Protein AF-A0A0M3HYA2-F1 (afdb_monomer_lite)

Foldseek 3Di:
DDDPWDQQLPHDADPQWAWDWDDDPDDPDPPDDTGTGTDGCCCAFPSVDDDDDPQWDKDWDFDDHRVNRTGTHIDTDGPQDQVRDDEDPQWGWDPPVGTDTDGD

Structure (mmCIF, N/CA/C/O backbone):
data_AF-A0A0M3HYA2-F1
#
_entry.id   AF-A0A0M3HYA2-F1
#
loop_
_atom_site.group_PDB
_atom_site.id
_atom_site.type_symbol
_atom_site.label_atom_id
_atom_site.label_alt_id
_atom_site.label_comp_id
_atom_site.label_asym_id
_atom_site.label_entity_id
_atom_site.label_seq_id
_atom_site.pdbx_PDB_ins_code
_atom_site.Cartn_x
_atom_site.Cartn_y
_atom_site.Cartn_z
_atom_site.occupancy
_atom_site.B_iso_or_equiv
_atom_site.auth_seq_id
_atom_site.auth_comp_id
_atom_site.auth_asym_id
_atom_site.auth_atom_id
_atom_site.pdbx_PDB_model_num
ATOM 1 N N . MET A 1 1 ? -0.437 -10.429 -22.545 1.00 32.34 1 MET A N 1
ATOM 2 C CA . MET A 1 1 ? -0.409 -8.949 -22.527 1.00 32.34 1 MET A CA 1
ATOM 3 C C . MET A 1 1 ? 1.045 -8.522 -22.339 1.00 32.34 1 MET A C 1
ATOM 5 O O . MET A 1 1 ? 1.594 -8.753 -21.271 1.00 32.34 1 MET A O 1
ATOM 9 N N . LEU A 1 2 ? 1.714 -8.027 -23.385 1.00 34.16 2 LEU A N 1
ATOM 10 C CA . LEU A 1 2 ? 3.095 -7.532 -23.290 1.00 34.16 2 LEU A CA 1
ATOM 11 C C . LEU A 1 2 ? 3.069 -6.137 -22.655 1.00 34.16 2 LEU A C 1
ATOM 13 O O . LEU A 1 2 ? 2.657 -5.172 -23.295 1.00 34.16 2 LEU A O 1
ATOM 17 N N . VAL A 1 3 ? 3.471 -6.029 -21.389 1.00 44.47 3 VAL A N 1
ATOM 18 C CA . VAL A 1 3 ? 3.665 -4.730 -20.732 1.00 44.47 3 VAL A CA 1
ATOM 19 C C . VAL A 1 3 ? 4.890 -4.078 -21.373 1.00 44.47 3 VAL A C 1
ATOM 21 O O . VAL A 1 3 ? 6.011 -4.548 -21.189 1.00 44.47 3 VAL A O 1
ATOM 24 N N . ARG A 1 4 ? 4.694 -3.012 -22.159 1.00 44.25 4 ARG A N 1
ATOM 25 C CA . ARG A 1 4 ? 5.803 -2.156 -22.604 1.00 44.25 4 ARG A CA 1
ATOM 26 C C . ARG A 1 4 ? 6.439 -1.537 -21.357 1.00 44.25 4 ARG A C 1
ATOM 28 O O . ARG A 1 4 ? 5.807 -0.731 -20.680 1.00 44.25 4 ARG A O 1
ATOM 35 N N . VAL A 1 5 ? 7.668 -1.941 -21.043 1.00 53.50 5 VAL A N 1
ATOM 36 C CA . VAL A 1 5 ? 8.440 -1.404 -19.915 1.00 53.50 5 VAL A CA 1
ATOM 37 C C . VAL A 1 5 ? 8.915 0.002 -20.283 1.00 53.50 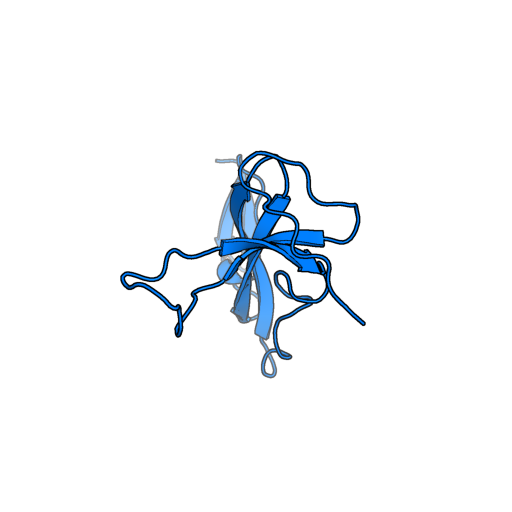5 VAL A C 1
ATOM 39 O O . VAL A 1 5 ? 9.969 0.182 -20.884 1.00 53.50 5 VAL A O 1
ATOM 42 N N . SER A 1 6 ? 8.107 1.010 -19.969 1.00 58.81 6 SER A N 1
ATOM 43 C CA . SER A 1 6 ? 8.513 2.414 -20.056 1.00 58.81 6 SER A CA 1
ATOM 44 C C . SER A 1 6 ? 9.239 2.794 -18.769 1.00 58.81 6 SER A C 1
ATOM 46 O O . SER A 1 6 ? 8.628 2.742 -17.700 1.00 58.81 6 SER A O 1
ATOM 48 N N . ALA A 1 7 ? 10.514 3.184 -18.859 1.00 68.88 7 ALA A N 1
ATOM 49 C CA . ALA A 1 7 ? 11.235 3.740 -17.716 1.00 68.88 7 ALA A CA 1
ATOM 50 C C . ALA A 1 7 ? 10.552 5.038 -17.240 1.00 68.88 7 ALA A C 1
ATOM 52 O O . ALA A 1 7 ? 10.313 5.933 -18.057 1.00 68.88 7 ALA A O 1
ATOM 53 N N . CYS A 1 8 ? 10.211 5.129 -15.950 1.00 75.31 8 CYS A N 1
ATOM 54 C CA . CYS A 1 8 ? 9.373 6.209 -15.398 1.00 75.31 8 CYS A CA 1
ATOM 55 C C . CYS A 1 8 ? 10.107 7.219 -14.501 1.00 75.31 8 CYS A C 1
ATOM 57 O O . CYS A 1 8 ? 9.480 8.148 -14.000 1.00 75.31 8 CYS A O 1
ATOM 59 N N . GLU A 1 9 ? 11.434 7.112 -14.351 1.00 70.44 9 GLU A N 1
ATOM 60 C CA . GLU A 1 9 ? 12.248 8.106 -13.621 1.00 70.44 9 GLU A CA 1
ATOM 61 C C . GLU A 1 9 ? 12.085 9.527 -14.183 1.00 70.44 9 GLU A C 1
ATOM 63 O O . GLU A 1 9 ? 11.940 10.480 -13.427 1.00 70.44 9 GLU A O 1
ATOM 68 N N . ASN A 1 10 ? 12.032 9.663 -15.513 1.00 67.56 10 ASN A N 1
ATOM 69 C CA . ASN A 1 10 ? 11.987 10.958 -16.208 1.00 67.56 10 ASN A CA 1
ATOM 70 C C . ASN A 1 10 ? 10.718 11.157 -17.052 1.00 67.56 10 ASN A C 1
ATOM 72 O O . ASN A 1 10 ? 10.668 12.042 -17.906 1.00 67.56 10 ASN A O 1
ATOM 76 N N . LYS A 1 11 ? 9.708 10.294 -16.889 1.00 74.06 11 LYS A N 1
ATOM 77 C CA . LYS A 1 11 ? 8.494 10.300 -17.716 1.00 74.06 11 LYS A CA 1
ATOM 78 C C . LYS A 1 11 ? 7.257 10.060 -16.868 1.00 74.06 11 LYS A C 1
ATOM 80 O O . LYS A 1 11 ? 7.294 9.311 -15.898 1.00 74.06 11 LYS A O 1
ATOM 85 N N . PHE A 1 12 ? 6.144 10.652 -17.289 1.00 75.62 12 PHE A N 1
ATOM 86 C CA . PHE A 1 12 ? 4.845 10.356 -16.704 1.00 75.62 12 PHE A CA 1
ATOM 87 C C . PHE A 1 12 ? 4.370 8.970 -17.132 1.00 75.62 12 PHE A C 1
ATOM 89 O O . PHE A 1 12 ? 4.431 8.611 -18.311 1.00 75.62 12 PHE A O 1
ATOM 96 N N . CYS A 1 13 ? 3.879 8.206 -16.163 1.00 77.69 13 CYS A N 1
ATOM 97 C CA . CYS A 1 13 ? 3.177 6.969 -16.437 1.00 77.69 13 CYS A CA 1
ATOM 98 C C . CYS A 1 13 ? 1.785 7.253 -17.025 1.00 77.69 13 CYS A C 1
ATOM 100 O O . CYS A 1 13 ? 1.166 8.260 -16.669 1.00 77.69 13 CYS A O 1
ATOM 102 N N . PRO A 1 14 ? 1.288 6.407 -17.946 1.00 83.44 14 PRO A N 1
ATOM 103 C CA . PRO A 1 14 ? -0.057 6.558 -18.486 1.00 83.44 14 PRO A CA 1
ATOM 104 C C . PRO A 1 14 ? -1.118 6.427 -17.384 1.00 83.44 14 PRO A C 1
ATOM 106 O O . PRO A 1 14 ? -0.891 5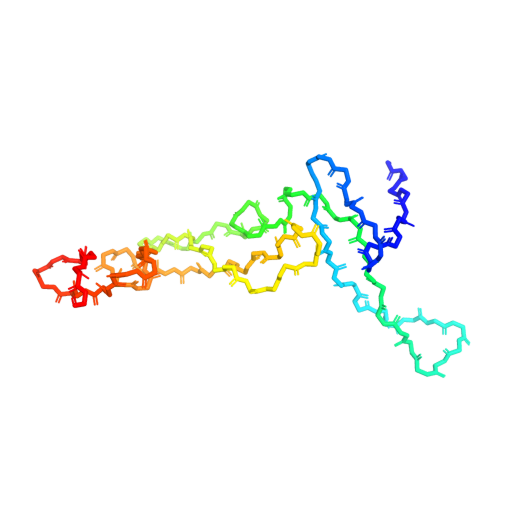.802 -16.346 1.00 83.44 14 PRO A O 1
ATOM 109 N N . VAL A 1 15 ? -2.303 6.990 -17.630 1.00 81.94 15 VAL A N 1
ATOM 110 C CA . VAL A 1 15 ? -3.457 6.869 -16.724 1.00 81.94 15 VAL A CA 1
ATOM 111 C C . VAL A 1 15 ? -3.755 5.389 -16.448 1.00 81.94 15 VAL A C 1
ATOM 113 O O . VAL A 1 15 ? -3.679 4.561 -17.356 1.00 81.94 15 VAL A O 1
ATOM 116 N N . GLY A 1 16 ? -4.072 5.051 -15.195 1.00 81.50 16 GLY A N 1
ATOM 117 C CA . GLY A 1 16 ? -4.275 3.665 -14.763 1.00 81.50 16 GLY A CA 1
ATOM 118 C C . GLY A 1 16 ? -2.990 2.939 -14.349 1.00 81.50 16 GLY A C 1
ATOM 119 O O . GLY A 1 16 ? -3.031 1.739 -14.066 1.00 81.50 16 GLY A O 1
ATOM 120 N N . THR A 1 17 ? -1.843 3.630 -14.317 1.00 84.06 17 THR A N 1
ATOM 121 C CA . THR A 1 17 ? -0.554 3.072 -13.881 1.00 84.06 17 THR A CA 1
ATOM 122 C C . THR A 1 17 ? 0.184 3.998 -12.907 1.00 84.06 17 THR A C 1
ATOM 124 O O . THR A 1 17 ? -0.071 5.199 -12.862 1.00 84.06 17 THR A O 1
ATOM 127 N N . PHE A 1 18 ? 1.111 3.441 -12.125 1.00 83.44 18 PHE A N 1
ATOM 128 C CA . PHE A 1 18 ? 2.001 4.163 -11.217 1.00 83.44 18 PHE A CA 1
ATOM 129 C C . PHE A 1 18 ? 3.464 3.774 -11.463 1.00 83.44 18 PHE A C 1
ATOM 131 O O . PHE A 1 18 ? 3.754 2.682 -11.943 1.00 83.44 18 PHE A O 1
ATOM 138 N N . CYS A 1 19 ? 4.396 4.659 -11.122 1.00 82.94 19 CYS A N 1
ATOM 139 C CA . CYS A 1 19 ? 5.824 4.392 -11.218 1.00 82.94 19 CYS A CA 1
ATOM 140 C C . CYS A 1 19 ? 6.267 3.570 -10.004 1.00 82.94 19 CYS A C 1
ATOM 142 O O . CYS A 1 19 ? 6.130 4.018 -8.865 1.00 82.94 19 CYS A O 1
ATOM 144 N N . GLY A 1 20 ? 6.770 2.363 -10.248 1.00 81.12 20 GLY A N 1
ATOM 145 C CA . GLY A 1 20 ? 7.266 1.462 -9.215 1.00 81.12 20 GLY A CA 1
ATOM 146 C C . GLY A 1 20 ? 8.659 0.945 -9.545 1.00 81.12 20 GLY A C 1
ATOM 147 O O . GLY A 1 20 ? 9.029 0.822 -10.713 1.00 81.12 20 GLY A O 1
ATOM 148 N N . ILE A 1 21 ? 9.425 0.628 -8.503 1.00 79.69 21 ILE A N 1
ATOM 149 C CA . ILE A 1 21 ? 10.736 -0.004 -8.634 1.00 79.69 21 ILE A CA 1
ATOM 150 C C . ILE A 1 21 ? 10.537 -1.517 -8.628 1.00 79.69 21 ILE A C 1
ATOM 152 O O . ILE A 1 21 ? 9.933 -2.069 -7.705 1.00 79.69 21 ILE A O 1
ATOM 156 N N . ARG A 1 22 ? 11.038 -2.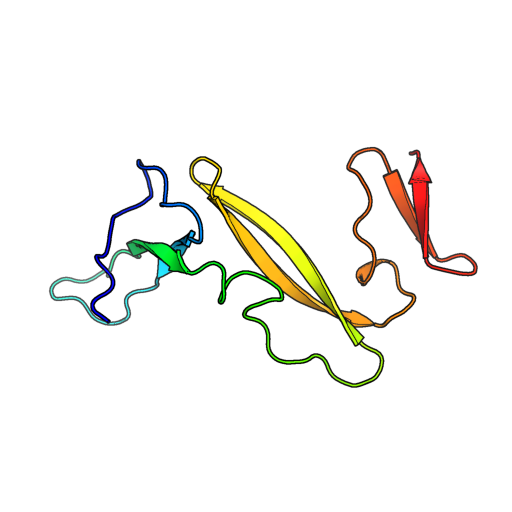190 -9.663 1.00 76.88 22 ARG A N 1
ATOM 157 C CA . ARG A 1 22 ? 11.214 -3.640 -9.657 1.00 76.88 22 ARG A CA 1
ATOM 158 C C . ARG A 1 22 ? 12.671 -3.969 -9.385 1.00 76.88 22 ARG A C 1
ATOM 160 O O . ARG A 1 22 ? 13.544 -3.638 -10.187 1.00 76.88 22 ARG A O 1
ATOM 167 N N . GLU A 1 23 ? 12.889 -4.672 -8.282 1.00 75.62 23 GLU A N 1
ATOM 168 C CA . GLU A 1 23 ? 14.162 -5.321 -7.997 1.00 75.62 23 GLU A CA 1
ATOM 169 C C . GLU A 1 23 ? 14.422 -6.407 -9.041 1.00 75.62 23 GLU A C 1
ATOM 171 O O . GLU A 1 23 ? 13.564 -7.252 -9.319 1.00 75.62 23 GLU A O 1
ATOM 176 N N . ILE A 1 24 ? 15.604 -6.360 -9.648 1.00 75.06 24 ILE A N 1
ATOM 177 C CA . ILE A 1 24 ? 16.031 -7.340 -10.642 1.00 75.06 24 ILE A CA 1
ATOM 178 C C . ILE A 1 24 ? 17.002 -8.293 -9.973 1.00 75.06 24 ILE A C 1
ATOM 180 O O . ILE A 1 24 ? 18.117 -7.920 -9.625 1.00 75.06 24 ILE A O 1
ATOM 184 N N . THR A 1 25 ? 16.578 -9.544 -9.832 1.00 70.19 25 THR A N 1
ATOM 185 C CA . THR A 1 25 ? 17.380 -10.608 -9.220 1.00 70.19 25 THR A CA 1
ATOM 186 C C . THR A 1 25 ? 18.332 -11.287 -10.207 1.00 70.19 25 THR A C 1
ATOM 188 O O . THR A 1 25 ? 19.229 -12.009 -9.785 1.00 70.19 25 THR A O 1
ATOM 191 N N . SER A 1 26 ? 18.170 -11.060 -11.517 1.00 75.50 26 SER A N 1
ATOM 192 C CA . SER A 1 26 ? 19.025 -11.631 -12.563 1.00 75.50 26 SER A CA 1
ATOM 193 C C . SER A 1 26 ? 19.251 -10.638 -13.703 1.00 75.50 26 SER A C 1
ATOM 195 O O . SER A 1 26 ? 18.304 -10.122 -14.297 1.00 75.50 26 SER A O 1
ATOM 197 N N . CYS A 1 27 ? 20.515 -10.362 -14.009 1.00 75.94 27 CYS A N 1
ATOM 198 C CA . CYS A 1 27 ? 20.935 -9.478 -15.088 1.00 75.94 27 CYS A CA 1
ATOM 199 C C . CYS A 1 27 ? 22.265 -9.965 -15.672 1.00 75.94 27 CYS A C 1
ATOM 201 O O . CYS A 1 27 ? 23.050 -10.626 -14.995 1.00 75.94 27 CYS A O 1
ATOM 203 N N . VAL A 1 28 ? 22.540 -9.601 -16.926 1.00 80.94 28 VAL A N 1
ATOM 204 C CA . VAL A 1 28 ? 23.757 -10.027 -17.641 1.00 80.94 28 VAL A CA 1
ATOM 205 C C . VAL A 1 28 ? 25.035 -9.529 -16.952 1.00 80.94 28 VAL A C 1
ATOM 207 O O . VAL A 1 28 ? 26.057 -10.207 -16.987 1.00 80.94 28 VAL A O 1
ATOM 210 N N . LYS A 1 29 ? 24.989 -8.352 -16.311 1.00 77.69 29 LYS A N 1
ATOM 211 C CA . LYS A 1 29 ? 26.138 -7.744 -15.629 1.00 77.69 29 LYS A CA 1
ATOM 212 C C . LYS A 1 29 ? 25.741 -7.196 -14.248 1.00 77.69 29 LYS A C 1
ATOM 214 O O . LYS A 1 29 ? 25.067 -6.167 -14.196 1.00 77.69 29 LYS A O 1
ATOM 219 N N . PRO A 1 30 ? 26.156 -7.848 -13.149 1.00 78.44 30 PRO A N 1
ATOM 220 C CA . PRO A 1 30 ? 25.962 -7.345 -11.788 1.00 78.44 30 PRO A CA 1
ATOM 221 C C . PRO A 1 30 ? 26.803 -6.081 -11.479 1.00 78.44 30 PRO A C 1
ATOM 223 O O . PRO A 1 30 ? 27.851 -5.892 -12.104 1.00 78.44 30 PRO A O 1
ATOM 226 N N . PRO A 1 31 ? 26.402 -5.234 -10.504 1.00 72.25 31 PRO A N 1
ATOM 227 C CA . PRO A 1 31 ? 25.168 -5.323 -9.723 1.00 72.25 31 PRO A CA 1
ATOM 228 C C . PRO A 1 31 ? 23.948 -4.979 -10.579 1.00 72.25 31 PRO A C 1
ATOM 230 O O . PRO A 1 31 ? 23.965 -4.026 -11.364 1.00 72.25 31 PRO A O 1
ATOM 233 N N . CYS A 1 32 ? 22.884 -5.766 -10.426 1.00 78.06 32 CYS A N 1
ATOM 234 C CA . CYS A 1 32 ? 21.638 -5.495 -11.121 1.00 78.06 32 CYS A CA 1
ATOM 235 C C . CYS A 1 32 ? 21.067 -4.179 -10.609 1.00 78.06 32 CYS A C 1
ATOM 237 O O . CYS A 1 32 ? 20.912 -3.980 -9.407 1.00 78.06 32 CYS A O 1
ATOM 239 N N . ARG A 1 33 ? 20.799 -3.257 -11.533 1.00 75.12 33 ARG A N 1
ATOM 240 C CA . ARG A 1 33 ? 20.153 -1.995 -11.191 1.00 75.12 33 ARG A CA 1
ATOM 241 C C . ARG A 1 33 ? 18.641 -2.220 -11.160 1.00 75.12 33 ARG A C 1
ATOM 243 O O . ARG A 1 33 ? 18.123 -2.801 -12.120 1.00 75.12 33 ARG A O 1
ATOM 250 N N . PRO A 1 34 ? 17.941 -1.778 -10.105 1.00 76.44 34 PRO A N 1
ATOM 251 C CA . PRO A 1 34 ? 16.487 -1.796 -10.085 1.00 76.44 34 PRO A CA 1
ATOM 252 C C . PRO A 1 34 ? 15.933 -1.000 -11.271 1.00 76.44 34 PRO A C 1
ATOM 254 O O . PRO A 1 34 ? 16.507 0.020 -11.661 1.00 76.44 34 PRO A O 1
ATOM 257 N N . LEU A 1 35 ? 14.825 -1.456 -11.856 1.00 78.62 35 LEU A N 1
ATOM 258 C CA . LEU A 1 35 ? 14.158 -0.724 -12.934 1.00 78.62 35 LEU A CA 1
ATOM 259 C C . LEU A 1 35 ? 12.943 0.017 -12.392 1.00 78.62 35 LEU A C 1
ATOM 261 O O . LEU A 1 35 ? 12.015 -0.596 -11.863 1.00 78.62 35 LEU A O 1
ATOM 265 N N . ALA A 1 36 ? 12.922 1.333 -12.593 1.00 80.06 36 ALA A N 1
ATOM 266 C CA . ALA A 1 36 ? 11.726 2.140 -12.417 1.00 80.06 36 ALA A CA 1
ATOM 267 C C . ALA A 1 36 ? 10.827 1.980 -13.645 1.00 80.06 36 ALA A C 1
ATOM 269 O O . ALA A 1 36 ? 11.207 2.373 -14.749 1.00 80.06 36 ALA A O 1
ATOM 270 N N . MET A 1 37 ? 9.630 1.427 -13.476 1.00 83.50 37 MET A N 1
ATOM 271 C CA . MET A 1 37 ? 8.696 1.211 -14.579 1.00 83.50 37 MET A CA 1
ATOM 272 C C . MET A 1 37 ? 7.245 1.490 -14.197 1.00 83.50 37 MET A C 1
ATOM 274 O O . MET A 1 37 ? 6.870 1.442 -13.026 1.00 83.50 37 MET A O 1
ATOM 278 N N . CYS A 1 38 ? 6.413 1.752 -15.204 1.00 83.50 38 CYS A N 1
ATOM 279 C CA . CYS A 1 38 ? 4.977 1.913 -15.005 1.00 83.50 38 CYS A CA 1
ATOM 280 C C . CYS A 1 38 ? 4.303 0.559 -14.749 1.00 83.50 38 CYS A C 1
ATOM 282 O O . CYS A 1 38 ? 4.334 -0.341 -15.591 1.00 83.50 38 CYS A O 1
ATOM 284 N N . LEU A 1 39 ? 3.684 0.431 -13.581 1.00 84.00 39 LEU A N 1
ATOM 285 C CA . LEU A 1 39 ? 2.951 -0.734 -13.101 1.00 84.00 39 LEU A CA 1
ATOM 286 C C . LEU A 1 39 ? 1.454 -0.407 -13.010 1.00 84.00 39 LEU A C 1
ATOM 288 O O . LEU A 1 39 ? 1.106 0.741 -12.753 1.00 84.00 39 LEU A O 1
ATOM 292 N N . PRO A 1 40 ? 0.545 -1.373 -13.207 1.00 86.25 40 PRO A N 1
ATOM 293 C CA . PRO A 1 40 ? -0.889 -1.099 -13.158 1.00 86.25 40 PRO A CA 1
ATOM 294 C C . PRO A 1 40 ? -1.338 -0.654 -11.759 1.00 86.25 40 PRO A C 1
ATOM 296 O O . PRO A 1 40 ? -0.920 -1.219 -10.753 1.00 86.25 40 PRO A O 1
ATOM 299 N N . GLU A 1 41 ? -2.243 0.321 -11.668 1.00 84.44 41 GLU A N 1
ATOM 300 C CA . GLU A 1 41 ? -2.787 0.769 -10.373 1.00 84.44 41 GLU A CA 1
ATOM 301 C C . GLU A 1 41 ? -3.557 -0.328 -9.626 1.00 84.44 41 GLU A C 1
ATOM 303 O O . GLU A 1 41 ? -3.731 -0.239 -8.414 1.00 84.44 41 GLU A O 1
ATOM 308 N N . SER A 1 42 ? -3.993 -1.383 -10.321 1.00 85.69 42 SER A N 1
ATOM 309 C CA . SER A 1 42 ? -4.652 -2.541 -9.710 1.00 85.69 42 SER A CA 1
ATOM 310 C C . SER A 1 42 ? -3.763 -3.289 -8.718 1.00 85.69 42 SER A C 1
ATOM 312 O O . SER A 1 42 ? -4.289 -4.029 -7.899 1.00 85.69 42 SER A O 1
ATOM 314 N N . ILE A 1 43 ? -2.439 -3.115 -8.791 1.00 86.38 43 ILE A N 1
ATOM 315 C CA . ILE A 1 43 ? -1.490 -3.709 -7.842 1.00 86.38 43 ILE A CA 1
ATOM 316 C C . ILE A 1 43 ? -0.900 -2.677 -6.868 1.00 86.38 43 ILE A C 1
ATOM 318 O O . ILE A 1 43 ? 0.040 -2.991 -6.145 1.00 86.38 43 ILE A O 1
ATOM 322 N N . ASN A 1 44 ? -1.414 -1.443 -6.865 1.00 86.44 44 ASN A N 1
ATOM 323 C CA . ASN A 1 44 ? -0.947 -0.372 -5.985 1.00 86.44 44 ASN A CA 1
ATOM 324 C C . ASN A 1 44 ? -1.824 -0.290 -4.731 1.00 86.44 44 ASN A C 1
ATOM 326 O O . ASN A 1 44 ? -3.052 -0.350 -4.837 1.00 86.44 44 ASN A O 1
ATOM 330 N N . GLY A 1 45 ? -1.211 -0.097 -3.563 1.00 87.75 45 GLY A N 1
ATOM 331 C CA . GLY A 1 45 ? -1.940 0.064 -2.307 1.00 87.75 45 GLY A CA 1
ATOM 332 C C . GLY A 1 45 ? -2.923 -1.076 -2.027 1.00 87.75 45 GLY A C 1
ATOM 333 O O . GLY A 1 45 ? -2.646 -2.245 -2.297 1.00 87.75 45 GLY A O 1
ATOM 334 N N . CYS A 1 46 ? -4.086 -0.727 -1.484 1.00 89.81 46 CYS A N 1
ATOM 335 C CA . CYS A 1 46 ? -5.090 -1.672 -1.010 1.00 89.81 46 CYS A CA 1
ATOM 336 C C . CYS A 1 46 ? -5.796 -2.417 -2.140 1.00 89.81 46 CYS A C 1
ATOM 338 O O . CYS A 1 46 ? -6.320 -3.502 -1.913 1.00 89.81 46 CYS A O 1
ATOM 340 N N . LYS A 1 47 ? -5.765 -1.887 -3.371 1.00 86.56 47 LYS A N 1
ATOM 341 C CA . LYS A 1 47 ? -6.269 -2.605 -4.554 1.00 86.56 47 LYS A CA 1
ATOM 342 C C . LYS A 1 47 ? -5.435 -3.847 -4.869 1.00 86.56 47 LYS A C 1
ATOM 344 O O . LYS A 1 47 ? -5.990 -4.851 -5.302 1.00 86.56 47 LYS A O 1
ATOM 349 N N . GLY A 1 48 ? -4.123 -3.759 -4.648 1.00 85.12 48 GLY A N 1
ATOM 350 C CA . GLY A 1 48 ? -3.182 -4.864 -4.828 1.00 85.12 48 GLY A CA 1
ATOM 351 C C . GLY A 1 48 ? -2.956 -5.707 -3.578 1.00 85.12 48 GLY A C 1
ATOM 352 O O . GLY A 1 48 ? -2.260 -6.719 -3.651 1.00 85.12 48 GLY A O 1
ATOM 353 N N . HIS A 1 49 ? -3.498 -5.288 -2.435 1.00 88.56 49 HIS A N 1
ATOM 354 C CA . HIS A 1 49 ? -3.283 -5.952 -1.160 1.00 88.56 49 HIS A CA 1
ATOM 355 C C . HIS A 1 49 ? -4.255 -7.132 -0.998 1.00 88.56 49 HIS A C 1
ATOM 357 O O . HIS A 1 49 ? -5.433 -7.011 -1.348 1.00 88.56 49 HIS A O 1
ATOM 363 N N . PRO A 1 50 ? -3.808 -8.279 -0.456 1.00 88.94 50 PRO A N 1
ATOM 364 C CA . PRO A 1 50 ? -4.720 -9.354 -0.078 1.00 88.94 50 PRO A CA 1
ATOM 365 C C . PRO A 1 50 ? -5.788 -8.857 0.909 1.00 88.94 50 PRO A C 1
ATOM 367 O O . PRO A 1 50 ? -5.591 -7.878 1.628 1.00 88.94 50 PRO A O 1
ATOM 370 N N . LYS A 1 51 ? -6.939 -9.535 0.963 1.00 90.25 51 LYS A N 1
ATOM 371 C CA . LYS A 1 51 ? -7.991 -9.170 1.922 1.00 90.25 51 LYS A CA 1
ATOM 372 C C . LYS A 1 51 ? -7.449 -9.242 3.350 1.00 90.25 51 LYS A C 1
ATOM 374 O O . LYS A 1 51 ? -6.843 -10.243 3.726 1.00 90.25 51 LYS A O 1
ATOM 379 N N . CYS A 1 52 ? -7.694 -8.185 4.119 1.00 92.06 52 CYS A N 1
ATOM 380 C CA . CYS A 1 52 ? -7.353 -8.146 5.534 1.00 92.06 52 CYS A CA 1
ATOM 381 C C . CYS A 1 52 ? -8.190 -9.159 6.332 1.00 92.06 52 CYS A C 1
ATOM 383 O O . CYS A 1 52 ? -9.304 -9.501 5.913 1.00 92.06 52 CYS A O 1
ATOM 385 N N . PRO A 1 53 ? -7.654 -9.673 7.452 1.00 92.44 53 PRO A N 1
ATOM 386 C CA . PRO A 1 53 ? -8.388 -10.561 8.344 1.00 92.44 53 PRO A CA 1
ATOM 387 C C . PRO A 1 53 ? -9.592 -9.850 8.986 1.00 92.44 53 PRO A C 1
ATOM 389 O O . PRO A 1 53 ? -9.738 -8.631 8.922 1.00 92.44 53 PRO A O 1
ATOM 392 N N . ALA A 1 54 ? -10.489 -10.628 9.597 1.00 91.25 54 ALA A N 1
ATOM 393 C CA . ALA A 1 54 ? -11.702 -10.091 10.211 1.00 91.25 54 ALA A CA 1
ATOM 394 C C . ALA A 1 54 ? -11.378 -9.079 11.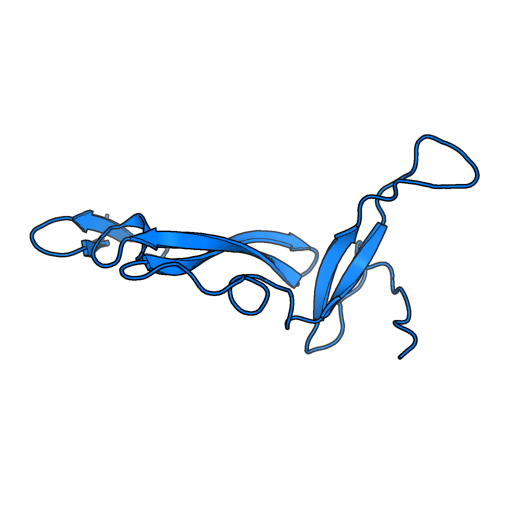329 1.00 91.25 54 ALA A C 1
ATOM 396 O O . ALA A 1 54 ? -10.565 -9.363 12.208 1.00 91.25 54 ALA A O 1
ATOM 397 N N . GLY A 1 55 ? -12.047 -7.923 11.308 1.00 87.88 55 GLY A N 1
ATOM 398 C CA . GLY A 1 55 ? -11.812 -6.820 12.249 1.00 87.88 55 GLY A CA 1
ATOM 399 C C . GLY A 1 55 ? -10.644 -5.899 11.874 1.00 87.88 55 GLY A C 1
ATOM 400 O O . GLY A 1 55 ? -10.271 -5.029 12.666 1.00 87.88 55 GLY A O 1
ATOM 401 N N . GLU A 1 56 ? -10.059 -6.081 10.686 1.00 92.50 56 GLU A N 1
ATOM 402 C CA . GLU A 1 56 ? -9.049 -5.194 10.117 1.00 92.50 56 GLU A CA 1
ATOM 403 C C . GLU A 1 56 ? -9.498 -4.630 8.766 1.00 92.50 56 GLU A C 1
ATOM 405 O O . GLU A 1 56 ? -10.136 -5.300 7.952 1.00 92.50 56 GLU A O 1
ATOM 410 N N . VAL A 1 57 ? -9.103 -3.389 8.507 1.00 90.62 57 VAL A N 1
ATOM 411 C CA . VAL A 1 57 ? -9.310 -2.685 7.243 1.00 90.62 57 VAL A CA 1
ATOM 412 C C . VAL A 1 57 ? -7.972 -2.397 6.591 1.00 90.62 57 VAL A C 1
ATOM 414 O O . VAL A 1 57 ? -6.978 -2.113 7.258 1.00 90.62 57 VAL A O 1
ATOM 417 N N . CYS A 1 58 ? -7.943 -2.472 5.265 1.00 90.56 58 CYS A N 1
ATOM 418 C CA . CYS A 1 58 ? -6.760 -2.076 4.527 1.00 90.56 58 CYS A CA 1
ATOM 419 C C . CYS A 1 58 ? -6.666 -0.551 4.501 1.00 90.56 58 CYS A C 1
ATOM 421 O O . CYS A 1 58 ? -7.587 0.121 4.034 1.00 90.56 58 CYS A O 1
ATOM 423 N N . VAL A 1 59 ? -5.537 -0.028 4.963 1.00 90.06 59 VAL A N 1
ATOM 424 C CA . VAL A 1 59 ? -5.173 1.383 4.870 1.00 90.06 59 VAL A CA 1
ATOM 425 C C . VAL A 1 59 ? -4.019 1.571 3.904 1.00 90.06 59 VAL A C 1
ATOM 427 O O . VAL A 1 59 ? -3.111 0.743 3.825 1.00 90.06 59 VAL A O 1
ATOM 430 N N . GLU A 1 60 ? -4.064 2.668 3.155 1.00 88.88 60 GLU A N 1
ATOM 431 C CA . GLU A 1 60 ? -3.027 3.042 2.202 1.00 88.88 60 GLU A CA 1
ATOM 432 C C . GLU A 1 60 ? -2.215 4.201 2.774 1.00 88.88 60 GLU A C 1
ATOM 434 O O . GLU A 1 60 ? -2.764 5.258 3.048 1.00 88.88 60 GLU A O 1
ATOM 439 N N . HIS A 1 61 ? -0.901 4.052 2.885 1.00 81.06 61 HIS A N 1
ATOM 440 C CA . HIS A 1 61 ? -0.001 5.169 3.145 1.00 81.06 61 HIS A CA 1
ATOM 441 C C . HIS A 1 61 ? 0.726 5.554 1.862 1.00 81.06 61 HIS A C 1
ATOM 443 O O . HIS A 1 61 ? 1.311 4.717 1.164 1.00 81.06 61 HIS A O 1
ATOM 449 N N . ARG A 1 62 ? 0.705 6.847 1.534 1.00 75.56 62 ARG A N 1
ATOM 450 C CA . ARG A 1 62 ? 1.546 7.377 0.458 1.00 75.56 62 ARG A CA 1
ATOM 451 C C . ARG A 1 62 ? 2.991 7.386 0.937 1.00 75.56 62 ARG A C 1
ATOM 453 O O . ARG A 1 62 ? 3.305 8.056 1.913 1.00 75.56 62 ARG A O 1
ATOM 460 N N . THR A 1 63 ? 3.862 6.670 0.235 1.00 71.31 63 THR A N 1
ATOM 461 C CA . THR A 1 63 ? 5.301 6.722 0.503 1.00 71.31 63 THR A CA 1
ATOM 462 C C . THR A 1 63 ? 5.935 7.819 -0.336 1.00 71.31 63 THR A C 1
ATOM 464 O O . THR A 1 63 ? 5.966 8.982 0.055 1.00 71.31 63 THR A O 1
ATOM 467 N N . SER A 1 64 ? 6.393 7.471 -1.532 1.00 67.69 64 SER A N 1
ATOM 468 C CA . SER A 1 64 ? 7.154 8.350 -2.411 1.00 67.69 64 SER A CA 1
ATOM 469 C C . SER A 1 64 ? 6.442 8.483 -3.749 1.00 67.69 64 SER A C 1
ATOM 471 O O . SER A 1 64 ? 5.962 7.504 -4.329 1.00 67.69 64 SER A O 1
ATOM 473 N N . CYS A 1 65 ? 6.375 9.712 -4.251 1.00 71.00 65 CYS A N 1
ATOM 474 C CA . CYS A 1 65 ? 5.835 10.003 -5.569 1.00 71.00 65 CYS A CA 1
ATOM 475 C C . CYS A 1 65 ? 6.977 10.288 -6.537 1.00 71.00 65 CYS A C 1
ATOM 477 O O . CYS A 1 65 ? 7.768 11.198 -6.305 1.00 71.00 65 CYS A O 1
ATOM 479 N N . ILE A 1 66 ? 7.024 9.559 -7.649 1.00 69.06 66 ILE A N 1
ATOM 480 C CA . ILE A 1 66 ? 7.910 9.876 -8.771 1.00 69.06 66 ILE A CA 1
ATOM 481 C C . ILE A 1 66 ? 7.055 10.599 -9.809 1.00 69.06 66 ILE A C 1
ATOM 483 O O . ILE A 1 66 ? 6.105 10.018 -10.334 1.00 69.06 66 ILE A O 1
ATOM 487 N N . ASN A 1 67 ? 7.339 11.884 -10.059 1.00 62.22 67 ASN A N 1
ATOM 488 C CA . ASN A 1 67 ? 6.649 12.708 -11.063 1.00 62.22 67 ASN A CA 1
ATOM 489 C C . ASN A 1 67 ? 5.109 12.543 -11.043 1.00 62.22 67 ASN A C 1
ATOM 491 O O . ASN A 1 67 ? 4.487 12.274 -12.066 1.00 62.22 67 ASN A O 1
ATOM 495 N N . ARG A 1 68 ? 4.484 12.690 -9.861 1.00 64.38 68 ARG A N 1
ATOM 496 C CA . ARG A 1 68 ? 3.032 12.528 -9.568 1.00 64.38 68 ARG A CA 1
ATOM 497 C C . ARG A 1 68 ? 2.482 11.099 -9.515 1.00 64.38 68 ARG A C 1
ATOM 499 O O . ARG A 1 68 ? 1.348 10.921 -9.079 1.00 64.38 68 ARG A O 1
ATOM 506 N N . SER A 1 69 ? 3.260 10.086 -9.879 1.00 66.69 69 SER A N 1
ATOM 507 C CA . SER A 1 69 ? 2.874 8.689 -9.671 1.00 66.69 69 SER A CA 1
ATOM 508 C C . SER A 1 69 ? 3.330 8.230 -8.288 1.00 66.69 69 SER A C 1
ATOM 510 O O . SER A 1 69 ? 4.515 7.983 -8.072 1.00 66.69 69 SER A O 1
ATOM 512 N N . CYS A 1 70 ? 2.401 8.162 -7.337 1.00 73.75 70 CYS A N 1
ATOM 513 C CA . CYS A 1 70 ? 2.695 7.780 -5.957 1.00 73.75 70 CYS A CA 1
ATOM 514 C C . CYS A 1 70 ? 2.551 6.273 -5.758 1.00 73.75 70 CYS A C 1
ATOM 516 O O . CYS A 1 70 ? 1.474 5.710 -5.988 1.00 73.75 70 CYS A O 1
ATOM 518 N N . LYS A 1 71 ? 3.619 5.631 -5.274 1.00 80.19 71 LYS A N 1
ATOM 519 C CA . LYS A 1 71 ? 3.490 4.297 -4.690 1.00 80.19 71 LYS A CA 1
ATOM 520 C C . LYS A 1 71 ? 2.678 4.433 -3.402 1.00 80.19 71 LYS A C 1
ATOM 522 O O . LYS A 1 71 ? 2.919 5.327 -2.586 1.00 80.19 71 LYS A O 1
ATOM 527 N N . LYS A 1 72 ? 1.700 3.552 -3.246 1.00 85.75 72 LYS A N 1
ATOM 528 C CA . LYS A 1 72 ? 0.930 3.402 -2.020 1.00 85.75 72 LYS A CA 1
ATOM 529 C C . LYS A 1 72 ? 1.335 2.096 -1.369 1.00 85.75 72 LYS A C 1
ATOM 531 O O . LYS A 1 72 ? 1.342 1.053 -2.024 1.00 85.75 72 LYS A O 1
ATOM 536 N N . GLU A 1 73 ? 1.674 2.160 -0.095 1.00 85.25 73 GLU A N 1
ATOM 537 C CA . GLU A 1 73 ? 1.874 0.967 0.712 1.00 85.25 73 GLU A CA 1
ATOM 538 C C . GLU A 1 73 ? 0.590 0.657 1.449 1.00 85.25 73 GLU A C 1
ATOM 540 O O . GLU A 1 73 ? -0.012 1.533 2.059 1.00 85.25 73 GLU A O 1
ATOM 545 N N . ALA A 1 74 ? 0.149 -0.586 1.324 1.00 88.50 74 ALA A N 1
ATOM 546 C CA . ALA A 1 74 ? -1.018 -1.070 2.023 1.00 88.50 74 ALA A CA 1
ATOM 547 C C . ALA A 1 74 ? -0.604 -1.805 3.289 1.00 88.50 74 ALA A C 1
ATOM 549 O O . ALA A 1 74 ? 0.346 -2.590 3.274 1.00 88.50 74 ALA A O 1
ATOM 550 N N . LYS A 1 75 ? -1.349 -1.563 4.362 1.00 90.31 75 LYS A N 1
ATOM 551 C CA . LYS A 1 75 ? -1.235 -2.274 5.632 1.00 90.31 75 LYS A CA 1
ATOM 552 C C . LYS A 1 75 ? -2.643 -2.605 6.111 1.00 90.31 75 LYS A C 1
ATOM 554 O O . LYS A 1 75 ? -3.560 -1.814 5.913 1.00 90.31 75 LYS A O 1
ATOM 559 N N . CYS A 1 76 ? -2.824 -3.751 6.753 1.00 90.38 76 CYS A N 1
ATOM 560 C CA . CYS A 1 76 ? -4.045 -3.999 7.507 1.00 90.38 76 CYS A CA 1
ATOM 561 C C . CYS A 1 76 ? -3.947 -3.317 8.873 1.00 90.38 76 CYS A C 1
ATOM 563 O O . CYS A 1 76 ? -2.937 -3.438 9.572 1.00 90.38 76 CYS A O 1
ATOM 565 N N . ALA A 1 77 ? -4.977 -2.560 9.223 1.00 89.81 77 ALA A N 1
ATOM 566 C CA . ALA A 1 77 ? -5.090 -1.860 10.489 1.00 89.81 77 ALA A CA 1
ATOM 567 C C . ALA A 1 77 ? -6.387 -2.262 11.178 1.00 89.81 77 ALA A C 1
ATOM 569 O O . ALA A 1 77 ? -7.424 -2.434 10.536 1.00 89.81 77 ALA A O 1
ATOM 570 N N . ARG A 1 78 ? -6.339 -2.392 12.502 1.00 88.81 78 ARG A N 1
ATOM 571 C CA . ARG A 1 78 ? -7.511 -2.766 13.288 1.00 88.81 78 ARG A CA 1
ATOM 572 C C . ARG A 1 78 ? -8.577 -1.683 13.204 1.00 88.81 78 ARG A C 1
ATOM 574 O O . ARG A 1 78 ? -8.288 -0.503 13.430 1.00 88.81 78 ARG A O 1
ATOM 581 N N . GLU A 1 79 ? -9.805 -2.092 12.907 1.00 85.75 79 GLU A N 1
ATOM 582 C CA . GLU A 1 79 ? -10.940 -1.177 12.853 1.00 85.75 79 GLU A CA 1
ATOM 583 C C . GLU A 1 79 ? -11.098 -0.432 14.182 1.00 85.75 79 GLU A C 1
ATOM 585 O O . GLU A 1 79 ? -10.913 -0.992 15.263 1.00 85.75 79 GLU A O 1
ATOM 590 N N . GLY A 1 80 ? -11.421 0.859 14.106 1.00 83.56 80 GLY A N 1
ATOM 591 C CA . GLY A 1 80 ? -11.587 1.682 15.303 1.00 83.56 80 GLY A CA 1
ATOM 592 C C . GLY A 1 80 ? -10.278 2.113 15.972 1.00 83.56 80 GLY A C 1
ATOM 593 O O . GLY A 1 80 ? -10.318 2.580 17.107 1.00 83.56 80 GLY A O 1
ATOM 594 N N . THR A 1 81 ? -9.137 2.034 15.283 1.00 86.75 81 THR A N 1
ATOM 595 C CA . THR A 1 81 ? -7.869 2.629 15.736 1.00 86.75 81 THR A CA 1
ATOM 596 C C . THR A 1 81 ? -7.456 3.821 14.873 1.00 86.75 81 THR A C 1
ATOM 598 O O . THR A 1 81 ? -7.932 3.991 13.752 1.00 86.75 81 THR A O 1
ATOM 601 N N . CYS A 1 82 ? -6.540 4.649 15.378 1.00 85.75 82 CYS A N 1
ATOM 602 C CA . CYS A 1 82 ? -5.940 5.725 14.588 1.00 85.75 82 CYS A CA 1
ATOM 603 C C . CYS A 1 82 ? -5.084 5.217 13.421 1.00 85.75 82 CYS A C 1
ATOM 605 O O . CYS A 1 82 ? -4.913 5.936 12.447 1.00 85.75 82 CYS A O 1
ATOM 607 N N . GLU A 1 83 ? -4.589 3.977 13.482 1.00 83.31 83 GLU A N 1
ATOM 608 C CA . GLU A 1 83 ? -3.900 3.353 12.346 1.00 83.31 83 GLU A CA 1
ATOM 609 C C . GLU A 1 83 ? -4.853 3.088 11.175 1.00 83.31 83 GLU A C 1
ATOM 611 O O . GLU A 1 83 ? -4.411 3.015 10.035 1.00 83.31 83 GLU A O 1
ATOM 616 N N . ALA A 1 84 ? -6.156 2.961 11.450 1.00 84.25 84 ALA A N 1
ATOM 617 C CA . ALA A 1 84 ? -7.193 2.790 10.440 1.00 84.25 84 ALA A CA 1
ATOM 618 C C . ALA A 1 84 ? -7.702 4.126 9.851 1.00 84.25 84 ALA A C 1
ATOM 620 O O . ALA A 1 84 ? -8.605 4.112 9.013 1.00 84.25 84 ALA A O 1
ATOM 621 N N . LEU A 1 85 ? -7.172 5.275 10.296 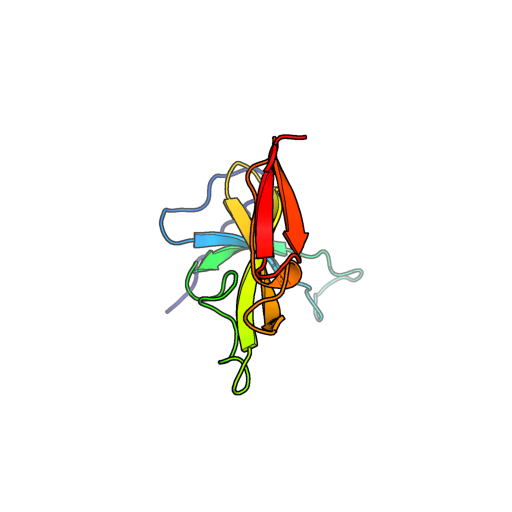1.00 83.25 85 LEU A N 1
ATOM 622 C CA . LEU A 1 85 ? -7.680 6.605 9.956 1.00 83.25 85 LEU A CA 1
ATOM 623 C C . LEU A 1 85 ? -6.574 7.505 9.379 1.00 83.25 85 LEU A C 1
ATOM 625 O O . LEU A 1 85 ? -5.694 7.964 10.103 1.00 83.25 85 LEU A O 1
ATOM 629 N N . GLU A 1 86 ? -6.655 7.830 8.085 1.00 82.88 86 GLU A N 1
ATOM 630 C CA . GLU A 1 86 ? -5.820 8.881 7.484 1.00 82.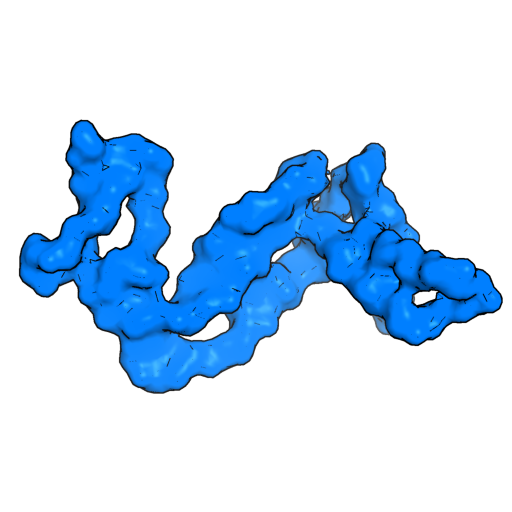88 86 GLU A CA 1
ATOM 631 C C . GLU A 1 86 ? -6.396 10.267 7.806 1.00 82.88 86 GLU A C 1
ATOM 633 O O . GLU A 1 86 ? -7.472 10.640 7.328 1.00 82.88 86 GLU A O 1
ATOM 638 N N . CYS A 1 87 ? -5.659 11.054 8.592 1.00 83.19 87 CYS A N 1
ATOM 639 C CA . CYS A 1 87 ? -6.005 12.445 8.865 1.00 83.19 87 CYS A CA 1
ATOM 640 C C . CYS A 1 87 ? -5.380 13.408 7.844 1.00 83.19 87 CYS A C 1
ATOM 642 O O . CYS A 1 87 ? -4.265 13.176 7.372 1.00 83.19 87 CYS A O 1
ATOM 644 N N . PRO A 1 88 ? -6.056 14.525 7.513 1.00 84.38 88 PRO A N 1
ATOM 645 C CA . PRO A 1 88 ? -5.457 15.597 6.726 1.00 84.38 88 PRO A CA 1
ATOM 646 C C . PRO A 1 88 ? -4.162 16.127 7.368 1.00 84.38 88 PRO A C 1
ATOM 648 O O . PRO A 1 88 ? -4.053 16.106 8.591 1.00 84.38 88 PRO A O 1
ATOM 651 N N . PRO A 1 89 ? -3.230 16.722 6.596 1.00 81.69 89 PRO A N 1
ATOM 652 C CA . PRO A 1 89 ? -1.929 17.177 7.107 1.00 81.69 89 PRO A CA 1
ATOM 653 C C . PRO A 1 89 ? -1.990 18.159 8.289 1.00 81.69 89 PRO A C 1
ATOM 655 O O . PRO A 1 89 ? -1.037 18.277 9.048 1.00 81.69 89 PRO A O 1
ATOM 658 N N . SER A 1 90 ? -3.095 18.896 8.433 1.00 86.19 90 SER A N 1
ATOM 659 C CA . SER A 1 90 ? -3.318 19.872 9.511 1.00 86.19 90 SER A CA 1
ATOM 660 C C . SER A 1 90 ? -4.029 19.284 10.737 1.00 86.19 90 SER A C 1
ATOM 662 O O . SER A 1 90 ? -4.513 20.039 11.582 1.00 86.19 90 SER A O 1
ATOM 664 N N . GLN A 1 91 ? -4.187 17.963 10.792 1.00 91.19 91 GLN A N 1
ATOM 665 C CA . GLN A 1 91 ? -4.915 17.258 11.838 1.00 91.19 91 GLN A CA 1
ATOM 666 C C . GLN A 1 91 ? -4.101 16.059 12.335 1.00 91.19 91 GLN A C 1
ATOM 668 O O . GLN A 1 91 ? -3.374 15.433 11.567 1.00 91.19 91 GLN A O 1
ATOM 673 N N . HIS A 1 92 ? -4.269 15.704 13.604 1.00 88.19 92 HIS A N 1
ATOM 674 C CA . HIS A 1 92 ? -3.759 14.464 14.182 1.00 88.19 92 HIS A CA 1
ATOM 675 C C . HIS A 1 92 ? -4.924 13.583 14.630 1.00 88.19 92 HIS A C 1
ATOM 677 O O . HIS A 1 92 ? -6.021 14.070 14.906 1.00 88.19 92 HIS A O 1
ATOM 683 N N . CYS A 1 93 ? -4.705 12.271 14.686 1.00 88.56 93 CYS A N 1
ATOM 684 C CA . CYS A 1 93 ? -5.718 11.362 15.204 1.00 88.56 93 CYS A CA 1
ATOM 685 C C . CYS A 1 93 ? -5.648 11.280 16.732 1.00 88.56 93 CYS A C 1
ATOM 687 O O . CYS A 1 93 ? -4.567 11.126 17.300 1.00 88.56 93 CYS A O 1
ATOM 689 N N . VAL A 1 94 ? -6.811 11.324 17.383 1.00 90.00 94 VAL A N 1
ATOM 690 C CA . VAL A 1 94 ? -6.979 11.038 18.812 1.00 90.00 94 VAL A CA 1
ATOM 691 C C . VAL A 1 94 ? -7.986 9.908 18.973 1.00 90.00 94 VAL A C 1
ATOM 693 O O . VAL A 1 94 ? -9.074 9.942 18.395 1.00 90.00 94 VAL A O 1
ATOM 696 N N . ALA A 1 95 ? -7.626 8.908 19.773 1.00 84.06 95 ALA A N 1
ATOM 697 C CA . ALA A 1 95 ? -8.490 7.787 20.113 1.00 84.06 95 ALA A CA 1
ATOM 698 C C . ALA A 1 95 ? -9.224 8.070 21.436 1.00 84.06 95 ALA A C 1
ATOM 700 O O . ALA A 1 95 ? -8.741 7.661 22.482 1.00 84.06 95 ALA A O 1
ATOM 701 N N . ASP A 1 96 ? -10.361 8.786 21.401 1.00 77.94 96 ASP A N 1
ATOM 702 C CA . ASP A 1 96 ? -11.262 8.896 22.568 1.00 77.94 96 ASP A CA 1
ATOM 703 C C . ASP A 1 96 ? -12.691 9.374 22.197 1.00 77.94 96 ASP A C 1
ATOM 705 O O . ASP A 1 96 ? -12.853 10.488 21.665 1.00 77.94 96 ASP A O 1
ATOM 709 N N . PRO A 1 97 ? -13.761 8.579 22.439 1.00 78.12 97 PRO A N 1
ATOM 710 C CA . PRO A 1 97 ? -13.827 7.115 22.629 1.00 78.12 97 PRO A CA 1
ATOM 711 C C . PRO A 1 97 ? -13.731 6.327 21.302 1.00 78.12 97 PRO A C 1
ATOM 713 O O . PRO A 1 97 ? -13.721 5.098 21.290 1.00 78.12 97 PRO A O 1
ATOM 716 N N . LYS A 1 98 ? -13.700 7.039 20.168 1.00 83.12 98 LYS A N 1
ATOM 717 C CA . LYS A 1 98 ? -13.493 6.523 18.807 1.00 83.12 98 LYS A CA 1
ATOM 718 C C . LYS A 1 98 ? -12.408 7.362 18.123 1.00 83.12 98 LYS A C 1
ATOM 720 O O . LYS A 1 98 ? -12.305 8.551 18.438 1.00 83.12 98 LYS A O 1
ATOM 725 N N . PRO A 1 99 ? -11.620 6.784 17.200 1.00 86.00 99 PRO A N 1
ATOM 726 C CA . PRO A 1 99 ? -10.588 7.519 16.482 1.00 86.00 99 PRO A CA 1
ATOM 727 C C . PRO A 1 99 ? -11.224 8.642 15.665 1.00 86.00 99 PRO A C 1
ATOM 729 O O . PRO A 1 99 ? -12.151 8.417 14.884 1.00 86.00 99 PRO A O 1
ATOM 732 N N . LYS A 1 100 ? -10.730 9.860 15.871 1.00 88.56 100 LYS A N 1
ATOM 733 C CA . LYS A 1 100 ? -11.162 11.059 15.151 1.00 88.56 100 LYS A CA 1
ATOM 734 C C . LYS A 1 100 ? -9.960 11.936 14.839 1.00 88.56 100 LYS A C 1
ATOM 736 O O . LYS A 1 100 ? -9.037 12.040 15.644 1.00 88.56 100 LYS A O 1
ATOM 741 N N . CYS A 1 101 ? -10.004 12.595 13.689 1.00 88.62 101 CYS A N 1
ATOM 742 C CA . CYS A 1 101 ? -9.028 13.614 13.344 1.00 88.62 101 CYS A CA 1
ATOM 743 C C . CYS A 1 101 ? -9.402 14.932 14.025 1.00 88.62 101 CYS A C 1
ATOM 745 O O . CYS A 1 101 ? -10.530 15.414 13.894 1.00 88.62 101 CYS A O 1
ATOM 747 N N . VAL A 1 102 ? -8.463 15.507 14.765 1.00 90.25 102 VAL A N 1
ATOM 748 C CA . VAL A 1 102 ? -8.591 16.803 15.434 1.00 90.25 102 VAL A CA 1
ATOM 749 C C . VAL A 1 102 ? -7.533 17.747 14.881 1.00 90.25 102 VAL A C 1
ATOM 751 O O . VAL A 1 102 ? -6.440 17.320 14.519 1.00 90.25 102 VAL A O 1
ATOM 754 N N . LYS A 1 103 ? -7.858 19.037 14.766 1.00 90.44 103 LYS A N 1
ATOM 755 C CA . LYS A 1 103 ? -6.857 20.044 14.394 1.00 90.44 103 LYS A CA 1
ATOM 756 C C . LYS A 1 103 ? -5.746 20.082 15.443 1.00 90.44 103 LYS A C 1
ATOM 758 O O . LYS A 1 103 ? -6.032 19.945 16.631 1.00 90.44 103 LYS A O 1
ATOM 763 N N . ASN A 1 104 ? -4.514 20.257 14.968 1.00 78.94 104 ASN A N 1
ATOM 764 C CA . ASN A 1 104 ? -3.383 20.614 15.824 1.00 78.94 104 ASN A CA 1
ATOM 765 C C . ASN A 1 104 ? -3.601 21.969 16.499 1.00 78.94 104 ASN A C 1
ATOM 767 O O . ASN A 1 104 ? -4.296 22.822 15.894 1.00 78.94 104 ASN A O 1
#

Secondary structure (DSSP, 8-state):
------B-SSSPPPTTEEEEEEP-S--SSSSPPPEEEEEEGGGSHHHHSPPPPTTEEEEEEEEEEETTEEEEEEEEEETTSGGG----TTEEEEESSSEEEEE-

pLDDT: mean 79.92, std 11.35, range [32.34, 92.5]

Sequence (104 aa):
MLVRVSACENKFCPVGTFCGIREITSCVKPPCRPLAMCLPESINGCKGHPKCPAGEVCVEHRTSCINRSCKKEAKCAREGTCEALECPPSQHCVADPKPKCVKN

Organism: Ascaris lumbricoides (NCBI:txid6252)

Radius of gyration: 17.53 Å; chains: 1; bounding box: 40×32×46 Å